Protein AF-A0A529C2M8-F1 (afdb_monomer)

Sequence (73 aa):
RQYESTDDAFIDARTVTIGAQIAGRITELAVTDNQHVQAGDVLLRIDDSDYQANLKQADAGVAAAEAEIVNVT

Nearest PDB structures (foldseek):
  2k7v-assembly1_B  TM=7.499E-01  e=2.274E+00  Escherichia coli K-12

Solvent-accessible surface area (backbone atoms only — not comparable to full-atom values): 5096 Å² total; per-residue (Å²): 136,86,80,90,80,82,87,84,79,80,80,90,73,87,84,78,92,84,79,75,96,65,90,66,56,72,74,44,74,66,66,62,91,91,61,90,81,61,95,87,63,69,56,62,40,62,62,50,65,69,59,53,51,52,49,52,53,50,52,51,52,51,52,51,53,52,49,50,56,59,75,75,106

Structure (mmCIF, N/CA/C/O backbone):
data_AF-A0A529C2M8-F1
#
_entry.id   AF-A0A529C2M8-F1
#
loop_
_atom_site.group_PDB
_atom_site.id
_atom_site.type_symbol
_atom_site.label_atom_id
_atom_site.label_alt_id
_atom_site.label_comp_id
_atom_site.label_asym_id
_atom_site.label_entity_id
_atom_site.label_seq_id
_atom_site.pdbx_PDB_ins_code
_atom_site.Cartn_x
_atom_site.Cartn_y
_atom_site.Cartn_z
_atom_site.occupancy
_atom_site.B_iso_or_equiv
_atom_site.auth_seq_id
_atom_site.auth_comp_id
_atom_site.auth_asym_id
_atom_site.auth_atom_id
_atom_site.pdbx_PDB_model_num
ATOM 1 N N . ARG A 1 1 ? 22.742 -0.435 -58.034 1.00 49.69 1 ARG A N 1
ATOM 2 C CA . ARG A 1 1 ? 21.596 -0.543 -57.102 1.00 49.69 1 ARG A CA 1
ATOM 3 C C . ARG A 1 1 ? 22.050 0.099 -55.800 1.00 49.69 1 ARG A C 1
ATOM 5 O O . ARG A 1 1 ? 22.997 -0.417 -55.225 1.00 49.69 1 ARG A O 1
ATOM 12 N N . GLN A 1 2 ? 21.495 1.252 -55.435 1.00 50.22 2 GLN A N 1
ATOM 13 C CA . GLN A 1 2 ? 21.747 1.885 -54.137 1.00 50.22 2 GLN A CA 1
ATOM 14 C C . GLN A 1 2 ? 20.844 1.214 -53.102 1.00 50.22 2 GLN A C 1
ATOM 16 O O . GLN A 1 2 ? 19.654 1.039 -53.359 1.00 50.22 2 GLN A O 1
ATOM 21 N N . TYR A 1 3 ? 21.431 0.787 -51.990 1.00 59.34 3 TYR A N 1
ATOM 22 C CA . TYR A 1 3 ? 20.696 0.430 -50.787 1.00 59.34 3 TYR A CA 1
ATOM 23 C C . TYR A 1 3 ? 20.697 1.681 -49.916 1.00 59.34 3 TYR A C 1
ATOM 25 O O . TYR A 1 3 ? 21.745 2.071 -49.411 1.00 59.34 3 TYR A O 1
ATOM 33 N N . GLU A 1 4 ? 19.545 2.333 -49.804 1.00 62.84 4 GLU A N 1
ATOM 34 C CA . GLU A 1 4 ? 19.318 3.328 -48.760 1.00 62.84 4 GLU A CA 1
ATOM 35 C C . GLU A 1 4 ? 19.141 2.550 -47.451 1.00 62.84 4 GLU A C 1
ATOM 37 O O . GLU A 1 4 ? 18.198 1.770 -47.304 1.00 62.84 4 GLU A O 1
ATOM 42 N N . SER A 1 5 ? 20.099 2.696 -46.540 1.00 69.81 5 SER A N 1
ATOM 43 C CA . SER A 1 5 ? 20.045 2.168 -45.179 1.00 69.81 5 SER A CA 1
ATOM 44 C C . SER A 1 5 ? 19.917 3.367 -44.258 1.00 69.81 5 SER A C 1
ATOM 46 O O . SER A 1 5 ? 20.870 4.131 -44.129 1.00 69.81 5 SER A O 1
ATOM 48 N N . THR A 1 6 ? 18.748 3.544 -43.649 1.00 67.06 6 THR A N 1
ATOM 49 C CA . THR A 1 6 ? 18.549 4.540 -42.593 1.00 67.06 6 THR A CA 1
ATOM 50 C C . THR A 1 6 ? 18.605 3.811 -41.254 1.00 67.06 6 THR A C 1
ATOM 52 O O . THR A 1 6 ? 17.901 2.822 -41.065 1.00 67.06 6 THR A O 1
ATOM 55 N N . ASP A 1 7 ? 19.468 4.281 -40.355 1.00 65.69 7 ASP A N 1
ATOM 56 C CA . ASP A 1 7 ? 19.681 3.726 -39.004 1.00 65.69 7 ASP A CA 1
ATOM 57 C C . ASP A 1 7 ? 18.754 4.382 -37.957 1.00 65.69 7 ASP A C 1
ATOM 59 O O . ASP A 1 7 ? 18.781 4.067 -36.769 1.00 65.69 7 ASP A O 1
ATOM 63 N N . ASP A 1 8 ? 17.905 5.313 -38.401 1.00 56.31 8 ASP A N 1
ATOM 64 C CA . ASP A 1 8 ? 17.067 6.144 -37.541 1.00 56.31 8 ASP A CA 1
ATOM 65 C C . ASP A 1 8 ? 15.755 5.431 -37.187 1.00 56.31 8 ASP A C 1
ATOM 67 O O . ASP A 1 8 ? 14.673 5.763 -37.676 1.00 56.31 8 ASP A O 1
ATOM 71 N N . ALA A 1 9 ? 15.848 4.422 -36.324 1.00 62.19 9 ALA A N 1
ATOM 72 C CA . ALA A 1 9 ? 14.690 3.818 -35.677 1.00 62.19 9 ALA A CA 1
ATOM 73 C C . ALA A 1 9 ? 14.482 4.449 -34.289 1.00 62.19 9 ALA A C 1
ATOM 75 O O . ALA A 1 9 ? 15.146 4.087 -33.320 1.00 62.19 9 ALA A O 1
ATOM 76 N N . PHE A 1 10 ? 13.531 5.379 -34.175 1.00 64.44 10 PHE A N 1
ATOM 77 C CA . PHE A 1 10 ? 13.074 5.887 -32.880 1.00 64.44 10 PHE A CA 1
ATOM 78 C C . PHE A 1 10 ? 11.887 5.053 -32.394 1.00 64.44 10 PHE A C 1
ATOM 80 O O . PHE A 1 10 ? 10.851 4.986 -33.056 1.00 64.44 10 PHE A O 1
ATOM 87 N N . ILE A 1 11 ? 12.025 4.418 -31.230 1.00 67.56 11 ILE A N 1
ATOM 88 C CA . ILE A 1 11 ? 10.892 3.790 -30.547 1.00 67.56 11 ILE A CA 1
ATOM 89 C C . ILE A 1 11 ? 10.164 4.893 -29.779 1.00 67.56 11 ILE A C 1
ATOM 91 O O . ILE A 1 11 ? 10.691 5.422 -28.802 1.00 67.56 11 ILE A O 1
ATOM 95 N N . ASP A 1 12 ? 8.953 5.233 -30.219 1.00 68.31 12 ASP A N 1
ATOM 96 C CA . ASP A 1 12 ? 8.040 6.081 -29.449 1.00 68.31 12 ASP A CA 1
ATOM 97 C C . ASP A 1 12 ? 7.498 5.267 -28.262 1.00 68.31 12 ASP A C 1
ATOM 99 O O . ASP A 1 12 ? 6.483 4.571 -28.349 1.00 68.31 12 ASP A O 1
ATOM 103 N N . ALA A 1 13 ? 8.255 5.263 -27.165 1.00 69.62 13 ALA A N 1
ATOM 104 C CA . ALA A 1 13 ? 7.881 4.603 -25.924 1.00 69.62 13 ALA A CA 1
ATOM 105 C C . ALA A 1 13 ? 7.200 5.611 -24.994 1.00 69.62 13 ALA A C 1
ATOM 107 O O . ALA A 1 13 ? 7.796 6.594 -24.554 1.00 69.62 13 ALA A O 1
ATOM 108 N N . ARG A 1 14 ? 5.939 5.344 -24.645 1.00 71.25 14 ARG A N 1
ATOM 109 C CA . ARG A 1 14 ? 5.239 6.106 -23.607 1.00 71.25 14 ARG A CA 1
ATOM 110 C C . ARG A 1 14 ? 5.703 5.632 -22.236 1.00 71.25 14 ARG A C 1
ATOM 112 O O . ARG A 1 14 ? 5.237 4.607 -21.746 1.00 71.25 14 ARG A O 1
ATOM 119 N N . THR A 1 15 ? 6.600 6.388 -21.617 1.00 78.56 15 THR A N 1
ATOM 120 C CA . THR A 1 15 ? 7.013 6.151 -20.230 1.00 78.56 15 THR A CA 1
ATOM 121 C C . THR A 1 15 ? 6.000 6.772 -19.275 1.00 78.56 15 THR A C 1
ATOM 123 O O . THR A 1 15 ? 5.677 7.955 -19.383 1.00 78.56 15 THR A O 1
ATOM 126 N N . VAL A 1 16 ? 5.510 5.983 -18.320 1.00 81.00 16 VAL A N 1
ATOM 127 C CA . VAL A 1 16 ? 4.660 6.454 -17.220 1.00 81.00 16 VAL A CA 1
ATOM 128 C C . VAL A 1 16 ? 5.382 6.254 -15.896 1.00 81.00 16 VAL A C 1
ATOM 130 O O . VAL A 1 16 ? 5.941 5.191 -15.636 1.00 81.00 16 VAL A O 1
ATOM 133 N N . THR A 1 17 ? 5.373 7.281 -15.052 1.00 84.00 17 THR A N 1
ATOM 134 C CA . THR A 1 17 ? 5.930 7.185 -13.701 1.00 84.00 17 THR A CA 1
ATOM 135 C C . THR A 1 17 ? 4.899 6.547 -12.780 1.00 84.00 17 THR A C 1
ATOM 137 O O . THR A 1 17 ? 3.786 7.056 -12.652 1.00 84.00 17 THR A O 1
ATOM 140 N N . ILE A 1 18 ? 5.272 5.450 -12.122 1.00 84.94 18 ILE A N 1
ATOM 141 C CA . ILE A 1 18 ? 4.443 4.784 -11.113 1.00 84.94 18 ILE A CA 1
ATOM 142 C C . ILE A 1 18 ? 4.957 5.176 -9.729 1.00 84.94 18 ILE A C 1
ATOM 144 O O . ILE A 1 18 ? 6.159 5.148 -9.473 1.00 84.94 18 ILE A O 1
ATOM 148 N N . GLY A 1 19 ? 4.043 5.541 -8.833 1.00 86.75 19 GLY A N 1
ATOM 149 C CA . GLY A 1 19 ? 4.356 5.897 -7.455 1.00 86.75 19 GLY A CA 1
ATOM 150 C C . GLY A 1 19 ? 3.255 5.449 -6.505 1.00 86.75 19 GLY A C 1
ATOM 151 O O . GLY A 1 19 ? 2.087 5.354 -6.888 1.00 86.75 19 GLY A O 1
ATOM 152 N N . ALA A 1 20 ? 3.634 5.164 -5.262 1.00 88.94 20 ALA A N 1
ATOM 153 C CA . ALA A 1 20 ? 2.672 4.876 -4.212 1.00 88.94 20 ALA A CA 1
ATOM 154 C C . ALA A 1 20 ? 1.900 6.144 -3.821 1.00 88.94 20 ALA A C 1
ATOM 156 O O . ALA A 1 20 ? 2.457 7.239 -3.794 1.00 88.94 20 ALA A O 1
ATOM 157 N N . GLN A 1 21 ? 0.620 5.983 -3.483 1.00 88.56 21 GLN A N 1
ATOM 158 C CA . GLN A 1 21 ? -0.222 7.092 -3.014 1.00 88.56 21 GLN A CA 1
ATOM 159 C C . GLN A 1 21 ? 0.099 7.511 -1.573 1.00 88.56 21 GLN A C 1
ATOM 161 O O . GLN A 1 21 ? -0.265 8.604 -1.151 1.00 88.56 21 GLN A O 1
ATOM 166 N N . ILE A 1 22 ? 0.772 6.638 -0.824 1.00 87.12 22 ILE A N 1
ATOM 167 C CA . ILE A 1 22 ? 1.159 6.858 0.565 1.00 87.12 22 ILE A CA 1
ATOM 168 C C . ILE A 1 22 ? 2.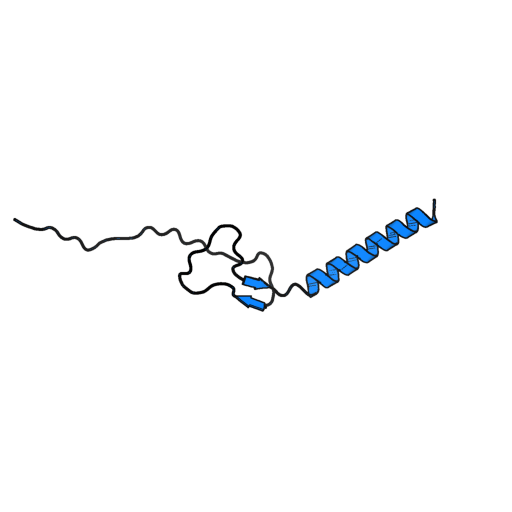678 6.895 0.689 1.00 87.12 22 ILE A C 1
ATOM 170 O O . ILE A 1 22 ? 3.395 6.171 -0.004 1.00 87.12 22 ILE A O 1
ATOM 174 N N . ALA A 1 23 ? 3.160 7.728 1.607 1.00 85.81 23 ALA A N 1
ATOM 175 C CA . ALA A 1 23 ? 4.545 7.680 2.041 1.00 85.81 23 ALA A CA 1
ATOM 176 C C . ALA A 1 23 ? 4.731 6.530 3.039 1.00 85.81 23 ALA A C 1
ATOM 178 O O . ALA A 1 23 ? 3.873 6.283 3.887 1.00 85.81 23 ALA A O 1
ATOM 179 N N . GLY A 1 24 ? 5.868 5.849 2.953 1.00 87.81 24 GLY A N 1
ATOM 180 C CA . GLY A 1 24 ? 6.234 4.803 3.895 1.00 87.81 24 GLY A CA 1
ATOM 181 C C . GLY A 1 24 ? 7.555 4.147 3.524 1.00 87.81 24 GLY A C 1
ATOM 182 O O . GLY A 1 24 ? 8.118 4.387 2.452 1.00 87.81 24 GLY A O 1
ATOM 183 N N . ARG A 1 25 ? 8.075 3.330 4.437 1.00 91.94 25 ARG A N 1
ATOM 184 C CA . ARG A 1 25 ? 9.320 2.598 4.216 1.00 91.94 25 ARG A CA 1
ATOM 185 C C . ARG A 1 25 ? 9.060 1.421 3.279 1.00 91.94 25 ARG A C 1
ATOM 187 O O . ARG A 1 25 ? 8.173 0.619 3.546 1.00 91.94 25 ARG A O 1
ATOM 194 N N . ILE A 1 26 ? 9.851 1.297 2.215 1.00 91.88 26 ILE A N 1
ATOM 195 C CA . ILE A 1 26 ? 9.799 0.121 1.337 1.00 91.88 26 ILE A CA 1
ATOM 196 C C . ILE A 1 26 ? 10.383 -1.078 2.093 1.00 91.88 26 ILE A C 1
ATOM 198 O O . ILE A 1 26 ? 11.505 -1.006 2.599 1.00 91.88 26 ILE A O 1
ATOM 202 N N . THR A 1 27 ? 9.620 -2.164 2.173 1.00 94.62 27 THR A N 1
ATOM 203 C CA . THR A 1 27 ? 10.028 -3.432 2.797 1.00 94.62 27 THR A CA 1
ATOM 204 C C . THR A 1 27 ? 10.507 -4.446 1.769 1.00 94.62 27 THR A C 1
ATOM 206 O O . THR A 1 27 ? 11.379 -5.256 2.071 1.00 94.62 27 THR A O 1
ATOM 209 N N . GLU A 1 28 ? 9.981 -4.374 0.547 1.00 93.50 28 GLU A N 1
ATOM 210 C CA . GLU A 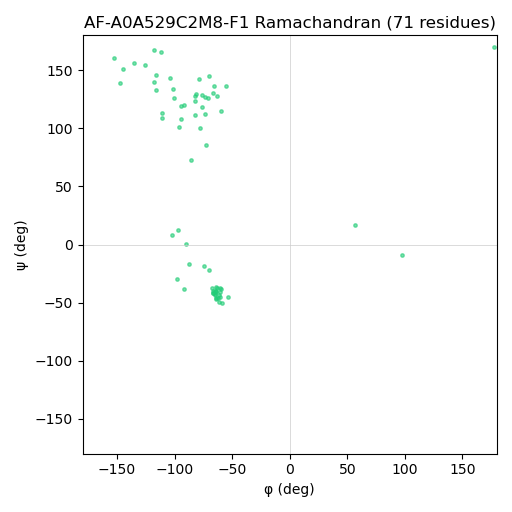1 28 ? 10.308 -5.288 -0.543 1.00 93.50 28 GLU A CA 1
ATOM 211 C C . GLU A 1 28 ? 10.241 -4.559 -1.888 1.00 93.50 28 GLU A C 1
ATOM 213 O O . GLU A 1 28 ? 9.316 -3.780 -2.135 1.00 93.50 28 GLU A O 1
ATOM 218 N N . LEU A 1 29 ? 11.198 -4.851 -2.769 1.00 93.44 29 LEU A N 1
ATOM 219 C CA . LEU A 1 29 ? 11.134 -4.521 -4.190 1.00 93.44 29 LEU A CA 1
ATOM 220 C C . LEU A 1 29 ? 10.980 -5.835 -4.960 1.00 93.44 29 LEU A C 1
ATO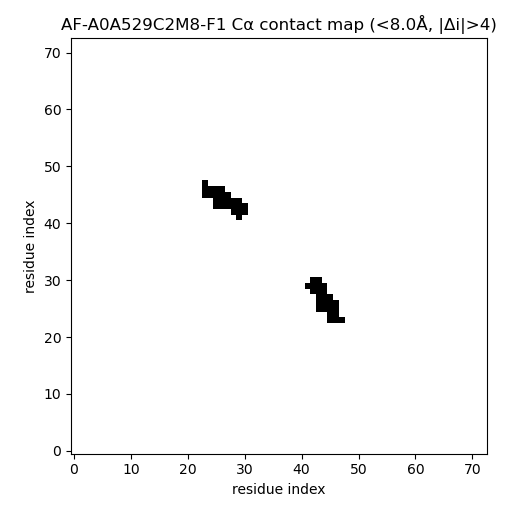M 222 O O . LEU A 1 29 ? 11.886 -6.665 -4.945 1.00 93.44 29 LEU A O 1
ATOM 226 N N . ALA A 1 30 ? 9.830 -6.026 -5.598 1.00 92.50 30 ALA A N 1
ATOM 227 C CA . ALA A 1 30 ? 9.441 -7.292 -6.222 1.00 92.50 30 ALA A CA 1
ATOM 228 C C . ALA A 1 30 ? 9.728 -7.329 -7.735 1.00 92.50 30 ALA A C 1
ATOM 230 O O . ALA A 1 30 ? 9.245 -8.213 -8.441 1.00 92.50 30 ALA A O 1
ATOM 231 N N . VAL A 1 31 ? 10.506 -6.365 -8.238 1.00 93.00 31 VAL A N 1
ATOM 232 C CA . VAL A 1 31 ? 10.843 -6.239 -9.658 1.00 93.00 31 VAL A CA 1
ATOM 233 C C . VAL A 1 31 ? 12.319 -5.947 -9.891 1.00 93.00 31 VAL A C 1
ATOM 235 O O . VAL A 1 31 ? 13.001 -5.383 -9.034 1.00 93.00 31 VAL A O 1
ATOM 238 N N . THR A 1 32 ? 12.792 -6.302 -11.083 1.00 92.38 32 THR A N 1
ATOM 239 C CA . THR A 1 32 ? 14.135 -5.992 -11.585 1.00 92.38 32 THR A CA 1
ATOM 240 C C . THR A 1 32 ? 14.083 -5.123 -12.840 1.00 92.38 32 THR A C 1
ATOM 242 O O . THR A 1 32 ? 13.043 -4.991 -13.488 1.00 92.38 32 THR A O 1
ATOM 245 N N . ASP A 1 33 ? 15.228 -4.565 -13.228 1.00 88.75 33 ASP A N 1
ATOM 246 C CA . ASP A 1 33 ? 15.345 -3.716 -14.414 1.00 88.75 33 ASP A CA 1
ATOM 247 C C . ASP A 1 33 ? 14.837 -4.409 -15.687 1.00 88.75 33 ASP A C 1
ATOM 249 O O . ASP A 1 33 ? 15.142 -5.574 -15.951 1.00 88.75 33 ASP A O 1
ATOM 253 N N . ASN A 1 34 ? 14.076 -3.663 -16.496 1.00 86.56 34 ASN A N 1
ATOM 254 C CA . ASN A 1 34 ? 13.480 -4.106 -17.765 1.00 86.56 34 ASN A CA 1
ATOM 255 C C . ASN A 1 34 ? 12.567 -5.343 -17.664 1.00 86.56 34 ASN A C 1
ATOM 257 O O . ASN A 1 34 ? 12.259 -5.969 -18.681 1.00 86.56 34 ASN A O 1
ATOM 261 N N . GLN A 1 35 ? 12.117 -5.702 -16.459 1.00 90.62 35 GLN A N 1
ATOM 262 C CA . GLN A 1 35 ? 11.173 -6.794 -16.274 1.00 90.62 35 GLN A CA 1
ATOM 263 C C . GLN A 1 35 ? 9.816 -6.443 -16.893 1.00 90.62 35 GLN A C 1
ATOM 265 O O . GLN A 1 35 ? 9.243 -5.385 -16.635 1.00 90.62 35 GLN A O 1
ATOM 270 N N . HIS A 1 36 ? 9.279 -7.363 -17.693 1.00 91.44 36 HIS A N 1
ATOM 271 C CA . HIS A 1 36 ? 7.916 -7.253 -18.193 1.00 91.44 36 HIS A CA 1
ATOM 272 C C . HIS A 1 36 ? 6.923 -7.559 -17.064 1.00 91.44 36 HIS A C 1
ATOM 274 O O . HIS A 1 36 ? 7.026 -8.609 -16.430 1.00 91.44 36 HIS A O 1
ATOM 280 N N . VAL A 1 37 ? 5.973 -6.654 -16.833 1.00 91.94 37 VAL A N 1
ATOM 281 C CA . VAL A 1 37 ? 4.945 -6.761 -15.786 1.00 91.94 37 VAL A CA 1
ATOM 282 C C . VAL A 1 37 ? 3.553 -6.607 -16.388 1.00 91.94 37 VAL A C 1
ATOM 284 O O . VAL A 1 37 ? 3.377 -5.976 -17.434 1.00 91.94 37 VAL A O 1
ATOM 287 N N . GLN A 1 38 ? 2.561 -7.183 -15.724 1.00 93.62 38 GLN A N 1
ATOM 288 C CA . GLN A 1 38 ? 1.154 -7.128 -16.097 1.00 93.62 38 GLN A CA 1
ATOM 289 C C . GLN A 1 38 ? 0.348 -6.312 -15.084 1.00 93.62 38 GLN A C 1
ATOM 291 O O . GLN A 1 38 ? 0.797 -5.980 -13.986 1.00 93.62 38 GLN A O 1
ATOM 296 N N . ALA A 1 39 ? -0.876 -5.953 -15.470 1.00 91.88 39 ALA A N 1
ATOM 297 C CA . ALA A 1 39 ? -1.775 -5.241 -14.577 1.00 91.88 39 ALA A CA 1
ATOM 298 C C . ALA A 1 39 ? -2.108 -6.107 -13.351 1.00 91.88 39 ALA A C 1
ATOM 300 O O . ALA A 1 39 ? -2.567 -7.238 -13.491 1.00 91.88 39 ALA A O 1
ATOM 301 N N . GLY A 1 40 ? -1.910 -5.539 -12.161 1.00 93.62 40 GLY A N 1
ATOM 302 C CA . GLY A 1 40 ? -2.112 -6.232 -10.887 1.00 93.62 40 GLY A CA 1
ATOM 303 C C . GLY A 1 40 ? -0.834 -6.797 -10.266 1.00 93.62 40 GLY A C 1
ATOM 304 O O . GLY A 1 40 ? -0.874 -7.191 -9.101 1.00 93.62 40 GLY A O 1
ATOM 305 N N . ASP A 1 41 ? 0.293 -6.783 -10.982 1.00 94.31 41 ASP A N 1
ATOM 306 C CA . ASP A 1 41 ? 1.566 -7.228 -10.421 1.0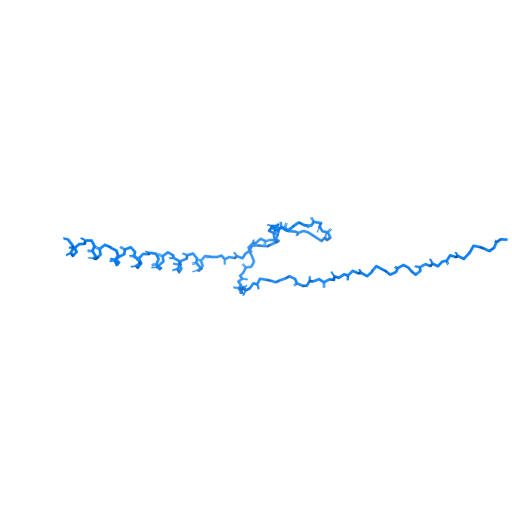0 94.31 41 ASP A CA 1
ATOM 307 C C . ASP A 1 41 ? 2.028 -6.302 -9.290 1.00 94.31 41 ASP A C 1
ATOM 309 O O . ASP A 1 41 ? 1.978 -5.070 -9.377 1.00 94.31 41 ASP A O 1
ATOM 313 N N . VAL A 1 42 ? 2.506 -6.914 -8.207 1.00 93.81 42 VAL A N 1
ATOM 314 C CA . VAL A 1 42 ? 3.104 -6.187 -7.088 1.00 93.81 42 VAL A CA 1
ATOM 315 C C . VAL A 1 42 ? 4.503 -5.754 -7.498 1.00 93.81 42 VAL A C 1
ATOM 317 O O . VAL A 1 42 ? 5.360 -6.592 -7.754 1.00 93.81 42 VAL A O 1
ATOM 320 N N . LEU A 1 43 ? 4.741 -4.444 -7.525 1.00 93.50 43 LEU A N 1
ATOM 321 C CA . LEU A 1 43 ? 6.053 -3.886 -7.867 1.00 93.50 43 LEU A CA 1
ATOM 322 C C . LEU A 1 43 ? 6.922 -3.664 -6.623 1.00 93.50 43 LEU A C 1
ATOM 324 O O . LEU A 1 43 ? 8.128 -3.893 -6.636 1.00 93.50 43 LEU A O 1
ATOM 328 N N . LEU A 1 44 ? 6.304 -3.226 -5.528 1.00 93.25 44 LEU A N 1
ATOM 329 C CA . LEU A 1 44 ? 6.959 -2.977 -4.248 1.00 93.25 44 LEU A CA 1
ATOM 330 C C . LEU A 1 44 ? 5.964 -3.153 -3.104 1.00 93.25 44 LEU A C 1
ATOM 332 O O . LEU A 1 44 ? 4.750 -3.052 -3.307 1.00 93.25 44 LEU A O 1
ATOM 336 N N . ARG A 1 45 ? 6.480 -3.361 -1.894 1.00 93.56 45 ARG A N 1
ATOM 337 C CA . ARG A 1 45 ? 5.692 -3.350 -0.659 1.00 93.56 45 ARG A CA 1
ATOM 338 C C . ARG A 1 45 ? 6.164 -2.243 0.268 1.00 93.56 45 ARG A C 1
ATOM 340 O O . ARG A 1 45 ? 7.363 -2.004 0.406 1.00 93.56 45 ARG A O 1
ATOM 347 N N . ILE A 1 46 ? 5.199 -1.583 0.896 1.00 93.94 46 ILE A N 1
ATOM 348 C CA . ILE A 1 46 ? 5.414 -0.570 1.928 1.00 9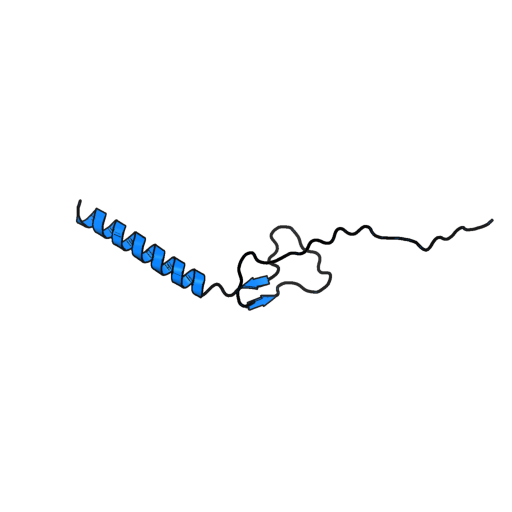3.94 46 ILE A CA 1
ATOM 349 C C . ILE A 1 46 ? 5.090 -1.205 3.280 1.00 93.94 46 ILE A C 1
ATOM 351 O O . ILE A 1 46 ? 4.174 -2.021 3.363 1.00 93.94 46 ILE A O 1
ATOM 355 N N . ASP A 1 47 ? 5.846 -0.845 4.315 1.00 93.50 47 ASP A N 1
ATOM 356 C CA . ASP A 1 47 ? 5.540 -1.198 5.701 1.00 93.50 47 ASP A CA 1
ATOM 357 C C . ASP A 1 47 ? 4.170 -0.632 6.097 1.00 93.50 47 ASP A C 1
ATOM 359 O O . ASP A 1 47 ? 3.976 0.587 6.119 1.00 93.50 47 ASP A O 1
ATOM 363 N N . ASP A 1 48 ? 3.217 -1.518 6.378 1.00 92.12 4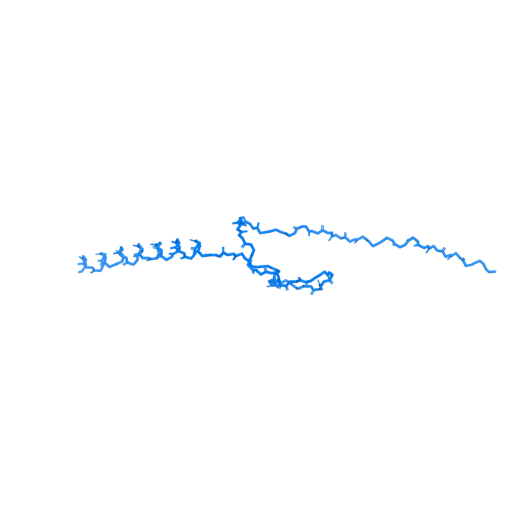8 ASP A N 1
ATOM 364 C CA . ASP A 1 48 ? 1.843 -1.167 6.718 1.00 92.12 48 ASP A CA 1
ATOM 365 C C . ASP A 1 48 ? 1.551 -1.252 8.225 1.00 92.12 48 ASP A C 1
ATOM 367 O O . ASP A 1 48 ? 0.400 -1.091 8.628 1.00 92.12 48 ASP A O 1
ATOM 371 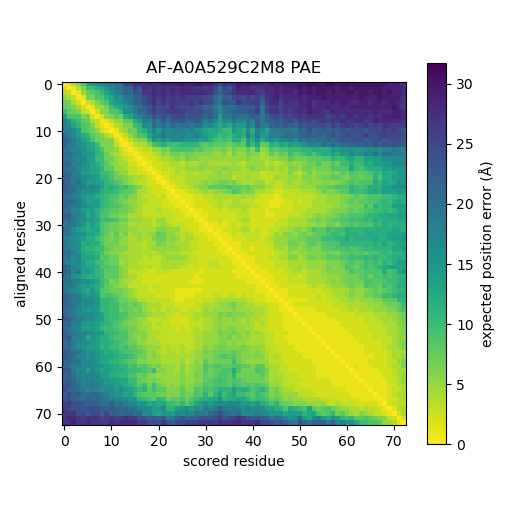N N . SER A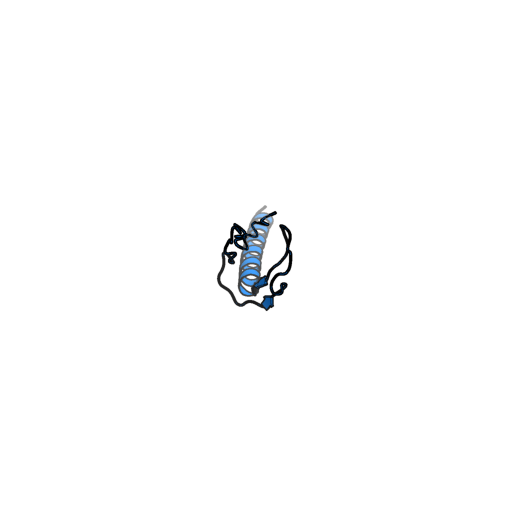 1 49 ? 2.568 -1.455 9.071 1.00 92.25 49 SER A N 1
ATOM 372 C CA . SER A 1 49 ? 2.399 -1.717 10.509 1.00 92.25 49 SER A CA 1
ATOM 373 C C . SER A 1 49 ? 1.554 -0.659 11.227 1.00 92.25 49 SER A C 1
ATOM 375 O O . SER A 1 49 ? 0.637 -1.001 11.977 1.00 92.25 49 SER A O 1
ATOM 377 N N . ASP A 1 50 ? 1.809 0.624 10.957 1.00 91.19 50 ASP A N 1
ATOM 378 C CA . ASP A 1 50 ? 1.052 1.733 11.550 1.00 91.19 50 ASP A CA 1
ATOM 379 C C . ASP A 1 50 ? -0.400 1.763 11.048 1.00 91.19 50 ASP A C 1
ATOM 381 O O . ASP A 1 50 ? -1.332 2.021 11.812 1.00 91.19 50 ASP A O 1
ATOM 385 N N . TYR A 1 51 ? -0.620 1.444 9.770 1.00 91.19 51 TYR A N 1
ATOM 386 C CA . TYR A 1 51 ? -1.963 1.358 9.194 1.00 91.19 51 TYR A CA 1
ATOM 387 C C . TYR A 1 51 ? -2.748 0.195 9.802 1.00 91.19 51 TYR A C 1
ATOM 389 O O . TYR A 1 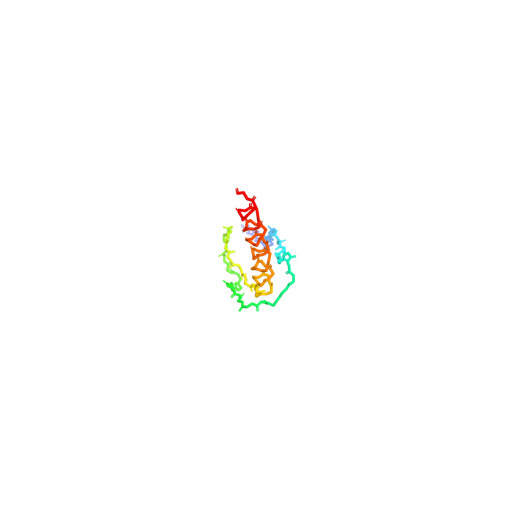51 ? -3.913 0.363 10.161 1.00 91.19 51 TYR A O 1
ATOM 397 N N . GLN A 1 52 ? -2.100 -0.955 9.995 1.00 93.69 52 GLN A N 1
ATOM 398 C CA . GLN A 1 52 ? -2.691 -2.119 10.652 1.00 93.69 52 GLN A CA 1
ATOM 399 C C . GLN A 1 52 ? -3.031 -1.834 12.119 1.00 93.69 52 GLN A C 1
ATOM 401 O O . GLN A 1 52 ? -4.076 -2.267 12.604 1.00 93.69 52 GLN A O 1
ATOM 406 N N . ALA A 1 53 ? -2.177 -1.104 12.839 1.00 95.12 53 ALA A N 1
ATOM 407 C CA . ALA A 1 53 ? -2.447 -0.708 14.219 1.00 95.12 53 ALA A CA 1
ATOM 408 C C . ALA A 1 53 ? -3.672 0.218 14.313 1.00 95.12 53 ALA A C 1
ATOM 410 O O . ALA A 1 53 ? -4.569 -0.030 15.121 1.00 95.12 53 ALA A O 1
ATOM 411 N N . ASN A 1 54 ? -3.745 1.230 13.444 1.00 94.00 54 ASN A N 1
ATOM 412 C CA . ASN A 1 54 ? -4.873 2.161 13.392 1.00 94.00 54 ASN A CA 1
ATOM 413 C C . ASN A 1 54 ? -6.183 1.466 13.000 1.00 94.00 54 ASN A C 1
ATOM 415 O O . ASN A 1 54 ? -7.219 1.733 13.608 1.00 94.00 54 ASN A O 1
ATOM 419 N N . LEU A 1 55 ? -6.134 0.546 12.030 1.00 95.56 55 LEU A N 1
ATOM 420 C CA . LEU A 1 55 ? -7.288 -0.262 11.636 1.00 95.56 55 LEU A CA 1
ATOM 421 C C . LEU A 1 55 ? -7.812 -1.076 12.823 1.00 95.56 55 LEU A C 1
ATOM 423 O O . LEU A 1 55 ? -8.983 -0.970 13.171 1.00 95.56 55 LEU A O 1
ATOM 427 N N . LYS A 1 56 ? -6.927 -1.798 13.521 1.00 96.56 56 LYS A N 1
ATOM 428 C CA . LYS A 1 56 ? -7.304 -2.588 14.703 1.00 96.56 56 LYS A CA 1
ATOM 429 C C . LYS A 1 56 ? -7.914 -1.737 15.812 1.00 96.56 56 LYS A C 1
ATOM 431 O O . LYS A 1 56 ? -8.835 -2.185 16.489 1.00 96.56 56 LYS A O 1
ATOM 436 N N . GLN A 1 57 ? -7.401 -0.526 16.021 1.00 96.75 57 GLN A N 1
ATOM 437 C CA . GLN A 1 57 ? -7.960 0.391 17.009 1.00 96.75 57 GLN A CA 1
ATOM 438 C C . GLN A 1 57 ? -9.367 0.859 16.617 1.00 96.75 57 GLN A C 1
ATOM 440 O O . GLN A 1 57 ? -10.247 0.915 17.478 1.00 96.75 57 GLN A O 1
ATOM 445 N N . ALA A 1 58 ? -9.591 1.166 15.338 1.00 96.44 58 ALA A N 1
ATOM 446 C CA . ALA A 1 58 ? -10.908 1.533 14.832 1.00 96.44 58 ALA A CA 1
ATOM 447 C C . ALA A 1 58 ? -11.905 0.371 14.965 1.00 96.44 58 ALA A C 1
ATOM 449 O O . ALA A 1 58 ? -12.995 0.566 15.503 1.00 96.44 58 ALA A O 1
ATOM 450 N N . ASP A 1 59 ? -11.500 -0.840 14.578 1.00 97.12 59 ASP A N 1
ATOM 451 C CA . ASP A 1 59 ? -12.321 -2.051 14.684 1.00 97.12 59 ASP A CA 1
ATOM 452 C C . ASP A 1 59 ? -12.705 -2.353 16.140 1.00 97.12 59 ASP A C 1
ATOM 454 O O . ASP A 1 59 ? -13.854 -2.684 16.433 1.00 97.12 59 ASP A O 1
ATOM 458 N N . ALA A 1 60 ? -11.770 -2.178 17.080 1.00 96.44 60 ALA A N 1
ATOM 459 C CA . ALA A 1 60 ? -12.049 -2.332 18.506 1.00 96.44 60 ALA A CA 1
ATOM 460 C C . ALA A 1 60 ? -13.074 -1.303 19.014 1.00 96.44 60 ALA A C 1
ATOM 462 O O . ALA A 1 60 ? -13.919 -1.634 19.846 1.00 96.44 60 ALA A O 1
ATOM 463 N N . GLY A 1 61 ? -13.024 -0.067 18.506 1.00 96.12 61 GLY A N 1
ATOM 464 C CA . GLY A 1 61 ? -14.011 0.968 18.816 1.00 96.12 61 GLY A CA 1
ATOM 465 C C . GLY A 1 61 ? -15.408 0.622 18.296 1.00 96.12 61 GLY A C 1
ATOM 466 O O . GLY A 1 61 ? -16.385 0.780 19.027 1.00 96.12 61 GLY A O 1
ATOM 467 N N . VAL A 1 62 ? -15.498 0.091 17.073 1.00 96.62 62 VAL A N 1
ATOM 468 C CA . VAL A 1 62 ? -16.762 -0.405 16.502 1.00 96.62 62 VAL A CA 1
ATOM 469 C C . VAL A 1 62 ? -17.319 -1.547 17.350 1.00 96.62 62 VAL A C 1
ATOM 471 O O . VAL A 1 62 ? -18.464 -1.473 17.787 1.00 96.62 62 VAL A O 1
ATOM 474 N N . ALA A 1 63 ? -16.496 -2.547 17.674 1.00 96.06 63 ALA A N 1
ATOM 475 C CA . ALA A 1 63 ? -16.917 -3.686 18.487 1.00 96.06 63 ALA A CA 1
ATOM 476 C C . ALA A 1 63 ? -17.402 -3.269 19.889 1.00 96.06 63 ALA A C 1
ATOM 478 O O . ALA A 1 63 ? -18.365 -3.832 20.410 1.00 96.06 63 ALA A O 1
ATOM 479 N N . ALA A 1 64 ? -16.763 -2.268 20.504 1.00 95.69 64 ALA A N 1
ATOM 480 C CA . ALA A 1 64 ? -17.196 -1.730 21.791 1.00 95.69 64 ALA A CA 1
ATOM 481 C C . ALA A 1 64 ? -18.576 -1.055 21.701 1.00 95.69 64 ALA A C 1
ATOM 483 O O . ALA A 1 64 ? -19.426 -1.293 22.559 1.00 95.69 64 ALA A O 1
ATOM 484 N N . ALA A 1 65 ? -18.816 -0.263 20.653 1.00 94.12 65 ALA A N 1
ATOM 485 C CA . ALA A 1 65 ? -20.104 0.391 20.428 1.00 94.12 65 ALA A CA 1
ATOM 486 C C . ALA A 1 65 ? -21.222 -0.621 20.117 1.00 94.12 65 ALA A C 1
ATOM 488 O O . ALA A 1 65 ? -22.336 -0.498 20.624 1.00 94.12 65 ALA A O 1
ATOM 489 N N . GLU A 1 66 ? -20.926 -1.655 19.328 1.00 94.75 66 GLU A N 1
ATOM 490 C CA . GLU A 1 66 ? -21.864 -2.751 19.066 1.00 94.75 66 GLU A CA 1
ATOM 491 C C . GLU A 1 66 ? -22.227 -3.496 20.356 1.00 94.75 66 GLU A C 1
ATOM 493 O O . GLU A 1 66 ? -23.403 -3.765 20.607 1.00 94.75 66 GLU A O 1
ATOM 498 N N . ALA A 1 67 ? -21.241 -3.774 21.213 1.00 93.62 67 ALA A N 1
ATOM 499 C CA . ALA A 1 67 ? -21.479 -4.396 22.510 1.00 93.62 67 ALA A CA 1
ATOM 500 C C . ALA A 1 67 ? -22.319 -3.504 23.438 1.00 93.62 67 ALA A C 1
ATOM 502 O O . ALA A 1 67 ? -23.165 -4.014 24.171 1.00 93.62 67 ALA A O 1
ATOM 503 N N . GLU A 1 68 ? -22.126 -2.183 23.404 1.00 92.31 68 GLU A N 1
ATOM 504 C CA . GLU A 1 68 ? -22.955 -1.235 24.153 1.00 92.31 68 GLU A CA 1
ATOM 505 C C . GLU A 1 68 ? -24.419 -1.292 23.697 1.00 92.31 68 GLU A C 1
ATOM 507 O O . GLU A 1 68 ? -25.309 -1.429 24.534 1.00 92.31 68 GLU A O 1
ATOM 512 N N . ILE A 1 69 ? -24.678 -1.293 22.386 1.00 92.69 69 ILE A N 1
ATOM 513 C CA . ILE A 1 69 ? -26.038 -1.416 21.836 1.00 92.69 69 ILE A CA 1
ATOM 514 C C . ILE A 1 69 ? -26.691 -2.740 22.258 1.00 92.69 69 ILE A C 1
ATOM 516 O O . ILE A 1 69 ? -27.850 -2.749 22.681 1.00 92.69 69 ILE A O 1
ATOM 520 N N . VAL A 1 70 ? -25.955 -3.852 22.166 1.00 90.56 70 VAL A N 1
ATOM 521 C CA . VAL A 1 70 ? -26.458 -5.181 22.551 1.00 90.56 70 VAL A CA 1
ATOM 522 C C . VAL A 1 70 ? -26.758 -5.253 24.045 1.00 90.56 70 VAL A C 1
ATOM 524 O O . VAL A 1 70 ? -27.776 -5.814 24.421 1.00 90.56 70 VAL A O 1
ATOM 527 N N . ASN A 1 71 ? -25.917 -4.667 24.899 1.00 78.50 71 ASN A N 1
ATOM 528 C CA . ASN A 1 71 ? -26.146 -4.665 26.347 1.00 78.50 71 ASN A CA 1
ATOM 529 C C . ASN A 1 71 ? -27.334 -3.784 26.775 1.00 78.50 71 ASN A C 1
ATOM 531 O O . ASN A 1 71 ? -27.856 -3.965 27.874 1.00 78.50 71 ASN A O 1
ATOM 535 N N . VAL A 1 72 ? -27.726 -2.808 25.950 1.00 73.12 72 VAL A N 1
ATOM 536 C CA . VAL A 1 72 ? -28.847 -1.889 26.218 1.00 73.12 72 VAL A CA 1
ATOM 537 C C . VAL A 1 72 ? -30.197 -2.457 25.746 1.00 73.12 72 VAL A C 1
ATOM 539 O O . VAL A 1 72 ? -31.239 -1.964 26.183 1.00 73.12 72 VAL A O 1
ATOM 542 N N . THR A 1 73 ? -30.194 -3.484 24.889 1.00 57.44 73 THR A N 1
ATOM 543 C CA . THR A 1 73 ? -31.404 -4.134 24.345 1.00 57.44 73 THR A CA 1
ATOM 544 C C . THR A 1 73 ? -31.772 -5.383 25.140 1.00 57.44 73 THR A C 1
ATOM 546 O O . THR A 1 73 ? -32.980 -5.564 25.414 1.00 57.44 73 THR A O 1
#

Foldseek 3Di:
DDDDDDPDDDDPDDDDDDDDPDDADWPDQPDDPPDDDDPPDDGTDGDCPVVVVVVVVVVVVVVVVVVVVVVVD

Radius of gyration: 25.77 Å; Cα contacts (8 Å, |Δi|>4): 25; chains: 1; bounding box: 53×15×83 Å

pLDDT: mean 85.55, std 12.73, range [49.69, 97.12]

Secondary structure (DSSP, 8-state):
--------------------SS---EEEE---TT----TT---EEE--HHHHHHHHHHHHHHHHHHHHHHHH-

Mean predicted aligned error: 9.89 Å